Protein AF-A0A450VE15-F1 (afdb_monomer_lite)

pLDDT: mean 84.41, std 11.08, range [48.41, 94.12]

Sequence (53 aa):
MAPILSFGVFRKLKDPAVFNAARVAFDTVEWPDGVDPDPEFVYERCVGKCPAK

Radius of gyration: 11.53 Å; chains: 1; bounding box: 22×23×36 Å

InterPro domains:
  IPR036782 NE0471-like, N-terminal [G3DSA:3.30.2020.10] (1-47)
  IPR036782 NE0471-like, N-terminal [SSF143880] (1-49)

Secondary structure (DSSP, 8-state):
-TTGGGSGGGGGGGSHHHHTT-EEETTEEEBTTTB---HHHHHHHHTTT----

Organism: NCBI:txid2126337

Foldseek 3Di:
DPPCCVDDPSVQCVDVVQVVQWDDDPPFIATPPGRTDGPVVVCCVPPVPDDDD

Structure (mmCIF, N/CA/C/O backbone):
data_AF-A0A450VE15-F1
#
_entry.id   AF-A0A450VE15-F1
#
loop_
_atom_site.group_PDB
_atom_site.id
_atom_site.type_symbol
_atom_site.label_atom_id
_atom_site.label_alt_id
_atom_site.label_comp_id
_atom_site.label_asym_id
_atom_site.label_entity_id
_atom_site.label_seq_id
_atom_site.pdbx_PDB_ins_code
_atom_site.Cartn_x
_atom_site.Cartn_y
_atom_site.Cartn_z
_atom_site.occupancy
_atom_site.B_iso_or_equiv
_atom_site.auth_seq_id
_atom_site.auth_comp_id
_atom_site.auth_asym_id
_atom_site.auth_atom_id
_atom_site.pdbx_PDB_model_num
ATOM 1 N N . MET A 1 1 ? -2.679 6.808 5.909 1.00 75.31 1 MET A N 1
ATOM 2 C CA . MET A 1 1 ? -2.251 6.772 4.489 1.00 75.31 1 MET A CA 1
ATOM 3 C C . MET A 1 1 ? -2.822 7.841 3.556 1.00 75.31 1 MET A C 1
ATOM 5 O O . MET A 1 1 ? -2.130 8.217 2.620 1.00 75.31 1 MET A O 1
ATOM 9 N N . ALA A 1 2 ? -4.026 8.375 3.795 1.00 72.12 2 ALA A N 1
ATOM 10 C CA . ALA A 1 2 ? -4.763 9.209 2.832 1.00 72.12 2 ALA A CA 1
ATOM 11 C C . ALA A 1 2 ? -4.003 10.336 2.076 1.00 72.12 2 ALA A C 1
ATOM 13 O 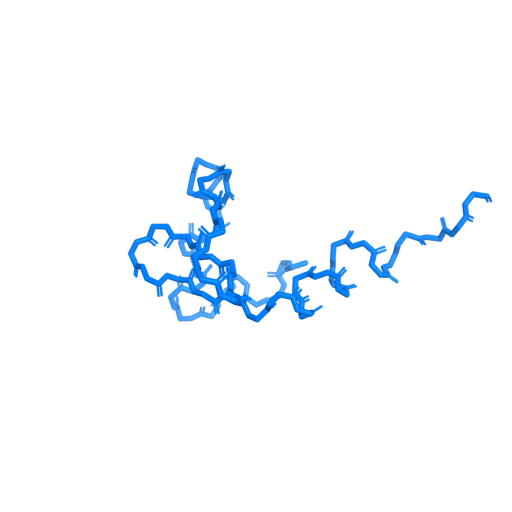O . ALA A 1 2 ? -4.271 10.491 0.885 1.00 72.12 2 ALA A O 1
ATOM 14 N N . PRO A 1 3 ? -3.057 11.100 2.669 1.00 78.44 3 PRO A N 1
ATOM 15 C CA . PRO A 1 3 ? -2.399 12.199 1.952 1.00 78.44 3 PRO A CA 1
ATOM 16 C C . PRO A 1 3 ? -1.560 11.747 0.748 1.00 78.44 3 PRO A C 1
ATOM 18 O O . PRO A 1 3 ? -1.580 12.406 -0.289 1.00 78.44 3 PRO A O 1
ATOM 21 N N . ILE A 1 4 ? -0.866 10.606 0.852 1.00 84.31 4 ILE A N 1
ATOM 22 C CA . ILE A 1 4 ? 0.026 10.128 -0.219 1.00 84.31 4 ILE A CA 1
ATOM 23 C C . ILE A 1 4 ? -0.733 9.473 -1.370 1.00 84.31 4 ILE A C 1
ATOM 25 O O . ILE A 1 4 ? -0.262 9.465 -2.502 1.00 84.31 4 ILE A O 1
ATOM 29 N N . LEU A 1 5 ? -1.951 8.990 -1.103 1.00 87.50 5 LEU A N 1
ATOM 30 C CA . LEU A 1 5 ? -2.771 8.302 -2.095 1.00 87.50 5 LEU A CA 1
ATOM 31 C C . LEU A 1 5 ? -3.183 9.236 -3.235 1.00 87.50 5 LEU A C 1
ATOM 33 O O . LEU A 1 5 ? -3.654 8.785 -4.263 1.00 87.50 5 LEU A O 1
ATOM 37 N N . SER A 1 6 ? -3.041 10.552 -3.092 1.00 87.25 6 SER A N 1
ATOM 38 C CA . SER A 1 6 ? -3.335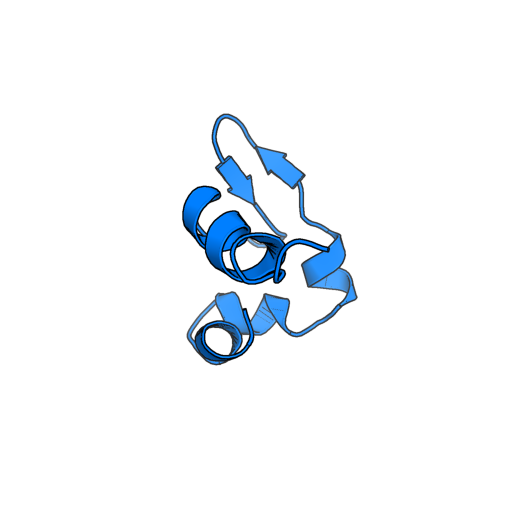 11.505 -4.168 1.00 87.25 6 SER A CA 1
ATOM 39 C C . SER A 1 6 ? -2.146 11.764 -5.101 1.00 87.25 6 SER A C 1
ATOM 41 O O . SER A 1 6 ? -2.285 12.538 -6.053 1.00 87.25 6 SER A O 1
ATOM 43 N N . PHE A 1 7 ? -1.005 11.108 -4.884 1.00 86.25 7 PHE A N 1
ATOM 44 C CA . PHE A 1 7 ? 0.230 11.312 -5.635 1.00 86.25 7 PHE A CA 1
ATOM 45 C C . PHE A 1 7 ? 0.569 10.106 -6.524 1.00 86.25 7 PHE A C 1
ATOM 47 O O . PHE A 1 7 ? 0.537 8.967 -6.069 1.00 86.25 7 PHE A O 1
ATOM 54 N N . GLY A 1 8 ? 0.909 10.370 -7.790 1.00 88.88 8 GLY A N 1
ATOM 55 C CA . GLY A 1 8 ? 1.499 9.388 -8.709 1.00 88.88 8 GLY A CA 1
ATOM 56 C C . GLY A 1 8 ? 0.797 8.026 -8.758 1.00 88.88 8 GLY A C 1
ATOM 57 O O . GLY A 1 8 ? -0.434 7.941 -8.811 1.00 88.88 8 GLY A O 1
ATOM 58 N N . VAL A 1 9 ? 1.606 6.962 -8.737 1.00 89.31 9 VAL A N 1
ATOM 59 C CA . VAL A 1 9 ? 1.159 5.562 -8.814 1.00 89.31 9 VAL A CA 1
ATOM 60 C C . VAL A 1 9 ? 0.321 5.136 -7.597 1.00 89.31 9 VAL A C 1
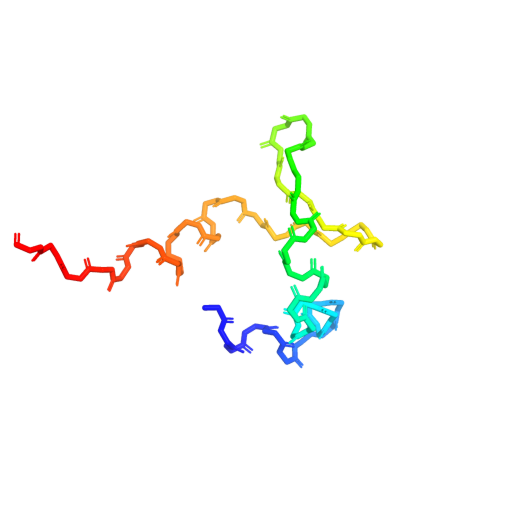ATOM 62 O O . VAL A 1 9 ? -0.570 4.297 -7.721 1.00 89.31 9 VAL A O 1
ATOM 65 N N . PHE A 1 10 ? 0.492 5.800 -6.447 1.00 90.06 10 PHE A N 1
ATOM 66 C CA . PHE A 1 10 ? -0.252 5.513 -5.213 1.00 90.06 10 PHE A CA 1
ATOM 67 C C . PHE A 1 10 ? -1.742 5.863 -5.297 1.00 90.06 10 PHE A C 1
ATOM 69 O O . PHE A 1 10 ? -2.521 5.441 -4.445 1.00 90.06 10 PHE A O 1
ATOM 76 N N . ARG A 1 11 ? -2.179 6.576 -6.344 1.00 91.56 11 ARG A N 1
ATOM 77 C CA . ARG A 1 11 ? -3.608 6.795 -6.633 1.00 91.56 11 ARG A CA 1
ATOM 78 C C . ARG A 1 11 ? -4.390 5.506 -6.815 1.00 91.56 11 ARG A C 1
ATOM 80 O O . ARG A 1 11 ? -5.564 5.477 -6.455 1.00 91.56 11 ARG A O 1
ATOM 87 N N . LYS A 1 12 ? -3.742 4.445 -7.299 1.00 90.38 12 LYS A N 1
ATOM 88 C CA . LYS A 1 12 ? -4.356 3.120 -7.459 1.00 90.38 12 LYS A CA 1
ATOM 89 C C . LYS A 1 12 ? -4.792 2.518 -6.123 1.00 90.38 12 LYS A C 1
ATOM 91 O O . LYS A 1 12 ? -5.832 1.880 -6.049 1.00 90.38 12 LYS A O 1
ATOM 96 N N . LEU A 1 13 ? -4.062 2.817 -5.048 1.00 91.00 13 LEU A N 1
ATOM 97 C CA . LEU A 1 13 ? -4.353 2.337 -3.696 1.00 91.00 13 LEU A CA 1
ATOM 98 C C . LEU A 1 13 ? -5.591 2.998 -3.058 1.00 91.00 13 LEU A C 1
ATOM 100 O O . LEU A 1 13 ? -5.949 2.654 -1.935 1.00 91.00 13 LEU A O 1
ATOM 104 N N . LYS A 1 14 ? -6.245 3.959 -3.732 1.00 90.25 14 LYS A N 1
ATOM 105 C CA . LYS A 1 14 ? -7.558 4.472 -3.300 1.00 90.25 14 LYS A CA 1
ATOM 106 C C . LYS A 1 14 ? -8.683 3.469 -3.537 1.00 90.25 14 LYS A C 1
ATOM 108 O O . LYS A 1 14 ? -9.709 3.572 -2.872 1.00 90.25 14 LYS A O 1
ATOM 113 N N . ASP A 1 15 ? -8.509 2.551 -4.486 1.00 91.69 15 ASP A N 1
ATOM 114 C CA . ASP A 1 15 ? -9.450 1.462 -4.706 1.00 91.69 15 ASP A CA 1
ATOM 115 C C . ASP A 1 15 ? -9.260 0.406 -3.601 1.00 91.69 15 ASP A C 1
ATOM 117 O O . ASP A 1 15 ? -8.162 -0.147 -3.477 1.00 91.69 15 ASP A O 1
ATOM 121 N N . PRO A 1 16 ? -10.295 0.100 -2.795 1.00 91.25 16 PRO A N 1
ATOM 122 C CA . PRO A 1 16 ? -10.211 -0.922 -1.758 1.00 91.25 16 PRO A CA 1
ATOM 123 C C . PRO A 1 16 ? -9.825 -2.306 -2.289 1.00 91.25 16 PRO A C 1
ATOM 125 O O . PRO A 1 16 ? -9.133 -3.043 -1.591 1.00 91.25 16 PRO A O 1
ATOM 128 N N . ALA A 1 17 ? -10.244 -2.676 -3.503 1.00 93.50 17 ALA A N 1
ATOM 129 C CA . ALA A 1 17 ? -9.897 -3.966 -4.092 1.00 93.50 17 ALA A CA 1
ATOM 130 C C . ALA A 1 17 ? -8.392 -4.055 -4.370 1.00 93.50 17 ALA A C 1
ATOM 132 O O . ALA A 1 17 ? -7.767 -5.065 -4.053 1.00 93.50 17 ALA A O 1
ATOM 133 N N . VAL A 1 18 ? -7.802 -2.970 -4.885 1.00 92.19 18 VAL A N 1
ATOM 134 C CA . VAL A 1 18 ? -6.351 -2.867 -5.060 1.00 92.19 18 VAL A CA 1
ATOM 135 C C . VAL A 1 18 ? -5.679 -2.865 -3.695 1.00 92.19 18 VAL A C 1
ATOM 137 O O . VAL A 1 18 ? -4.809 -3.690 -3.465 1.00 92.19 18 VAL A O 1
ATOM 140 N N . PHE A 1 19 ? -6.109 -2.010 -2.762 1.00 91.19 19 PHE A N 1
ATOM 141 C CA . PHE A 1 19 ? -5.498 -1.892 -1.435 1.00 91.19 19 PHE A CA 1
ATOM 142 C C . PHE A 1 19 ? -5.480 -3.218 -0.656 1.00 91.19 19 PHE A C 1
ATOM 144 O O . PHE A 1 19 ? -4.500 -3.526 0.018 1.00 91.19 19 PHE A O 1
ATOM 151 N N . ASN A 1 20 ? -6.526 -4.032 -0.776 1.00 91.75 20 ASN A N 1
ATOM 152 C CA . ASN A 1 20 ? -6.606 -5.333 -0.110 1.00 91.75 20 ASN A CA 1
ATOM 153 C C . ASN A 1 20 ? -5.779 -6.432 -0.797 1.00 91.75 20 ASN A C 1
ATOM 155 O O . ASN A 1 20 ? -5.619 -7.507 -0.228 1.00 91.75 20 ASN A O 1
ATOM 159 N N . ALA A 1 21 ? -5.240 -6.179 -1.992 1.00 94.12 21 ALA A N 1
ATOM 160 C CA . ALA A 1 21 ? -4.382 -7.109 -2.722 1.00 94.12 21 ALA A CA 1
ATOM 161 C C . ALA A 1 21 ? -2.891 -6.995 -2.341 1.00 94.12 21 ALA A C 1
ATOM 163 O O . ALA A 1 21 ? -2.035 -7.493 -3.073 1.00 94.12 21 ALA A O 1
ATOM 164 N N . ALA A 1 22 ? -2.580 -6.332 -1.222 1.00 91.69 22 ALA A N 1
ATOM 165 C CA . ALA A 1 22 ? -1.229 -6.253 -0.676 1.00 91.69 22 ALA A CA 1
ATOM 166 C C . ALA A 1 22 ? -0.641 -7.655 -0.455 1.00 91.69 22 ALA A C 1
ATOM 168 O O . ALA A 1 22 ? -1.319 -8.544 0.069 1.00 91.69 22 ALA A O 1
ATOM 169 N N . ARG A 1 23 ? 0.632 -7.849 -0.799 1.00 92.75 23 ARG A N 1
ATOM 170 C CA . ARG A 1 23 ? 1.352 -9.104 -0.562 1.00 92.75 23 ARG A CA 1
ATOM 171 C C . ARG A 1 23 ? 2.801 -8.858 -0.172 1.00 92.75 23 ARG A C 1
ATOM 173 O O . ARG A 1 23 ? 3.395 -7.853 -0.546 1.00 92.75 23 ARG A O 1
ATOM 180 N N . VAL A 1 24 ? 3.376 -9.816 0.545 1.00 91.62 24 VAL A N 1
ATOM 181 C CA . VAL A 1 24 ? 4.813 -9.830 0.836 1.00 91.62 24 VAL A CA 1
ATOM 182 C C . VAL A 1 24 ? 5.563 -10.250 -0.426 1.00 91.62 24 VAL A C 1
ATOM 184 O O . VAL A 1 24 ? 5.230 -11.272 -1.031 1.00 91.62 24 VAL A O 1
ATOM 187 N N . ALA A 1 25 ? 6.574 -9.478 -0.809 1.00 90.62 25 ALA A N 1
ATOM 188 C CA . ALA A 1 25 ? 7.478 -9.785 -1.907 1.00 90.62 25 ALA A CA 1
ATOM 189 C C . ALA A 1 25 ? 8.921 -9.560 -1.449 1.00 90.62 25 ALA A C 1
ATOM 191 O O . ALA A 1 25 ? 9.367 -8.431 -1.276 1.00 90.62 25 ALA A O 1
ATOM 192 N N . PHE A 1 26 ? 9.663 -10.655 -1.267 1.00 86.31 26 PHE A N 1
ATOM 193 C CA . PHE A 1 26 ? 11.009 -10.638 -0.685 1.00 86.31 26 PHE A CA 1
ATOM 194 C C . PHE A 1 26 ? 11.036 -9.945 0.692 1.00 86.31 26 PHE A C 1
ATOM 196 O O . PHE A 1 26 ? 10.474 -10.472 1.648 1.00 86.31 26 PHE A O 1
ATOM 203 N N . ASP A 1 27 ? 11.709 -8.798 0.769 1.00 85.50 27 ASP A N 1
ATOM 204 C CA . ASP A 1 27 ? 11.895 -7.940 1.944 1.00 85.50 27 ASP A CA 1
ATOM 205 C C . ASP A 1 27 ? 10.818 -6.838 2.032 1.00 85.50 27 ASP A C 1
ATOM 207 O O . ASP A 1 27 ? 10.627 -6.241 3.086 1.00 85.50 27 ASP A O 1
ATOM 211 N N . THR A 1 28 ? 10.038 -6.629 0.964 1.00 85.56 28 THR A N 1
ATOM 212 C CA . THR A 1 28 ? 9.061 -5.539 0.868 1.00 85.56 28 THR A CA 1
ATOM 213 C C . THR A 1 28 ? 7.607 -6.024 0.881 1.00 85.56 28 THR A C 1
ATOM 215 O O . THR A 1 28 ? 7.298 -7.219 0.809 1.00 85.56 28 THR A O 1
ATOM 218 N N . VAL A 1 29 ? 6.685 -5.067 0.971 1.00 90.44 29 VAL A N 1
ATOM 219 C CA . VAL A 1 29 ? 5.258 -5.264 0.725 1.00 90.44 29 VAL A CA 1
ATOM 220 C C . VAL A 1 29 ? 4.904 -4.545 -0.568 1.00 90.44 29 VAL A C 1
ATOM 222 O O . VAL A 1 29 ? 5.150 -3.350 -0.716 1.00 90.44 29 VAL A O 1
ATOM 225 N N . GLU A 1 30 ? 4.286 -5.270 -1.492 1.00 92.75 30 GLU A N 1
ATOM 226 C CA . GLU A 1 30 ? 3.877 -4.737 -2.785 1.00 92.75 30 GLU A CA 1
ATOM 227 C C . GLU A 1 30 ? 2.381 -4.935 -3.043 1.00 92.75 30 GLU A C 1
ATOM 229 O O . GLU A 1 30 ? 1.708 -5.803 -2.482 1.00 92.75 30 GLU A O 1
ATOM 234 N N . TRP A 1 31 ? 1.877 -4.121 -3.956 1.00 93.56 31 TRP A N 1
ATOM 235 C CA . TRP A 1 31 ? 0.534 -4.122 -4.502 1.00 93.56 31 TRP A CA 1
ATOM 236 C C . TRP A 1 31 ? 0.590 -4.380 -6.012 1.00 93.56 31 TRP A C 1
ATOM 238 O O . TRP A 1 31 ? 1.648 -4.229 -6.635 1.00 93.56 31 TRP A O 1
ATOM 248 N N . PRO A 1 32 ? -0.551 -4.734 -6.636 1.00 92.06 32 PRO A N 1
ATOM 249 C CA . PRO A 1 32 ? -0.635 -4.880 -8.083 1.00 92.06 32 PRO A CA 1
ATOM 250 C C . PRO A 1 32 ? -0.049 -3.682 -8.842 1.00 92.06 32 PRO A C 1
ATOM 252 O O . PRO A 1 32 ? -0.100 -2.542 -8.377 1.00 92.06 32 PRO A O 1
ATOM 255 N N . ASP A 1 33 ? 0.479 -3.953 -10.036 1.00 85.19 33 ASP A N 1
ATOM 256 C CA . ASP A 1 33 ? 1.172 -2.986 -10.897 1.00 85.19 33 ASP A CA 1
ATOM 257 C C . ASP A 1 33 ? 2.479 -2.405 -10.325 1.00 85.19 33 ASP A C 1
ATOM 259 O O . ASP A 1 33 ? 2.882 -1.307 -10.717 1.00 85.19 33 ASP A O 1
ATOM 263 N N . GLY A 1 34 ? 3.144 -3.133 -9.422 1.00 82.88 34 GLY A N 1
ATOM 264 C CA . GLY A 1 34 ? 4.470 -2.772 -8.909 1.00 82.88 34 GLY A CA 1
ATOM 265 C C . GLY A 1 34 ? 4.444 -1.580 -7.957 1.00 82.88 34 GLY A C 1
ATOM 266 O O . GLY A 1 34 ? 5.355 -0.760 -7.972 1.00 82.88 34 GLY A O 1
ATOM 267 N N . VAL A 1 35 ? 3.368 -1.439 -7.182 1.00 90.19 35 VAL A N 1
ATOM 268 C CA . VAL A 1 35 ? 3.254 -0.385 -6.172 1.00 90.19 35 VAL A CA 1
ATOM 269 C C . VAL A 1 35 ? 3.836 -0.897 -4.859 1.00 90.19 35 VAL A C 1
ATOM 271 O O . VAL A 1 35 ? 3.250 -1.774 -4.239 1.00 90.19 35 VAL A O 1
ATOM 274 N N . ASP A 1 36 ? 4.953 -0.339 -4.414 1.00 87.75 36 ASP A N 1
ATOM 275 C CA . ASP A 1 36 ? 5.744 -0.829 -3.278 1.00 87.75 36 ASP A CA 1
ATOM 276 C C . ASP A 1 36 ? 6.046 0.286 -2.254 1.00 87.75 36 ASP A C 1
ATOM 278 O O . ASP A 1 36 ? 7.186 0.722 -2.093 1.00 87.75 36 ASP A O 1
ATOM 282 N N . PRO A 1 37 ? 5.033 0.826 -1.549 1.00 85.25 37 PRO A N 1
ATOM 283 C CA . PRO A 1 37 ? 5.305 1.742 -0.453 1.00 85.25 37 PRO A CA 1
ATOM 284 C C . PRO A 1 37 ? 6.124 1.022 0.625 1.00 85.25 37 PRO A C 1
ATOM 286 O O . PRO A 1 37 ? 5.764 -0.074 1.048 1.00 85.25 37 PRO A O 1
ATOM 289 N N . ASP A 1 38 ? 7.188 1.682 1.082 1.00 87.50 38 ASP A N 1
ATOM 290 C CA . ASP A 1 38 ? 8.103 1.166 2.102 1.00 87.50 38 ASP A CA 1
ATOM 291 C C . ASP A 1 38 ? 7.338 0.574 3.315 1.00 87.50 38 ASP A C 1
ATOM 293 O O . ASP A 1 38 ? 6.443 1.247 3.853 1.00 87.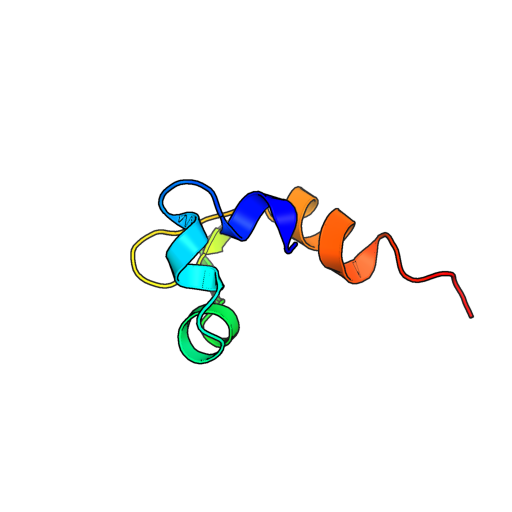50 38 ASP A O 1
ATOM 297 N N . PRO A 1 39 ? 7.646 -0.668 3.747 1.00 87.31 39 PRO A N 1
ATOM 298 C CA . PRO A 1 39 ? 6.946 -1.331 4.847 1.00 87.31 39 PRO A CA 1
ATOM 299 C C . PRO A 1 39 ? 6.923 -0.526 6.153 1.00 87.31 39 PRO A C 1
ATOM 301 O O . PRO A 1 39 ? 5.879 -0.473 6.814 1.00 87.31 39 PRO A O 1
ATOM 304 N N . GLU A 1 40 ? 8.022 0.152 6.502 1.00 87.62 40 GLU A N 1
ATOM 305 C CA . GLU A 1 40 ? 8.111 0.981 7.709 1.00 87.62 40 GLU A CA 1
ATOM 306 C C . GLU A 1 40 ? 7.150 2.167 7.598 1.00 87.62 40 GLU A C 1
ATOM 308 O O . GLU A 1 40 ? 6.358 2.439 8.505 1.00 87.62 40 GLU A O 1
ATOM 313 N N . PHE A 1 41 ? 7.120 2.818 6.431 1.00 87.06 41 PHE A N 1
ATOM 314 C CA . PHE A 1 41 ? 6.189 3.913 6.167 1.00 87.06 41 PHE A CA 1
ATOM 315 C C . PHE A 1 41 ? 4.721 3.461 6.273 1.00 87.06 41 PHE A C 1
ATOM 317 O O . PHE A 1 41 ? 3.873 4.186 6.812 1.00 87.06 41 PHE A O 1
ATOM 324 N N . VAL A 1 42 ? 4.394 2.264 5.773 1.00 87.75 42 VAL A N 1
ATOM 325 C CA . VAL A 1 42 ? 3.052 1.673 5.910 1.00 87.75 42 VAL A CA 1
ATOM 326 C C . VAL A 1 42 ? 2.701 1.441 7.374 1.00 87.75 42 VAL A C 1
ATOM 328 O O . VAL A 1 42 ? 1.616 1.846 7.812 1.00 87.75 42 VAL A O 1
ATOM 331 N N . TYR A 1 43 ? 3.615 0.857 8.141 1.00 87.38 43 TYR A N 1
ATOM 332 C CA . TYR A 1 43 ? 3.409 0.566 9.552 1.00 87.38 43 TYR A CA 1
ATOM 333 C C . TYR A 1 43 ? 3.192 1.838 10.382 1.00 87.38 43 TYR A C 1
ATOM 335 O O . TYR A 1 43 ? 2.182 1.957 11.086 1.00 87.38 43 TYR A O 1
ATOM 343 N N . GLU A 1 44 ? 4.056 2.844 10.238 1.00 87.88 44 GLU A N 1
ATOM 344 C CA . GLU A 1 44 ? 3.938 4.122 10.950 1.00 87.88 44 GLU A CA 1
ATOM 345 C C . GLU A 1 44 ? 2.589 4.811 10.702 1.00 87.88 44 GLU A C 1
ATOM 347 O O . GLU A 1 44 ? 1.976 5.389 11.606 1.00 87.88 44 GLU A O 1
ATOM 352 N N . ARG A 1 45 ? 2.095 4.760 9.459 1.00 84.69 45 ARG A N 1
ATOM 353 C CA . ARG A 1 45 ? 0.883 5.478 9.043 1.00 84.69 45 ARG A CA 1
ATOM 354 C C . ARG A 1 45 ? -0.419 4.742 9.328 1.00 84.69 45 ARG A C 1
ATOM 356 O O . ARG A 1 45 ? -1.464 5.403 9.297 1.00 84.69 45 ARG A O 1
ATOM 363 N N . CYS A 1 46 ? -0.375 3.432 9.542 1.00 81.62 46 CYS A N 1
ATOM 364 C CA . CYS A 1 46 ? -1.553 2.594 9.773 1.00 81.62 46 CYS A CA 1
ATOM 365 C C . CYS A 1 46 ? -1.654 2.117 11.226 1.00 81.62 46 CYS A C 1
ATOM 367 O O . CYS A 1 46 ? -2.750 2.099 11.779 1.00 81.62 46 CYS A O 1
ATOM 369 N N . VAL A 1 47 ? -0.524 1.781 11.849 1.00 82.88 47 VAL A N 1
ATOM 370 C CA . VAL A 1 47 ? -0.449 1.236 13.212 1.00 82.88 47 VAL A CA 1
ATOM 371 C C . VAL A 1 47 ? 0.159 2.253 14.180 1.00 82.88 47 VAL A C 1
ATOM 373 O O . VAL A 1 47 ? -0.368 2.441 15.275 1.00 82.88 47 VAL A O 1
ATOM 376 N N . GLY A 1 48 ? 1.194 2.991 13.759 1.00 69.25 48 GLY A N 1
ATOM 377 C CA . GLY A 1 48 ? 1.952 3.927 14.608 1.00 69.25 48 GLY A CA 1
ATOM 378 C C . GLY A 1 48 ? 1.169 5.118 15.186 1.00 69.25 48 GLY A C 1
ATOM 379 O O . GLY A 1 48 ? 1.665 5.803 16.076 1.00 69.25 48 GLY A O 1
ATOM 380 N N . LYS A 1 49 ? -0.065 5.370 14.725 1.00 60.62 49 LYS A N 1
ATOM 381 C CA . LYS A 1 49 ? -0.979 6.382 15.293 1.00 60.62 49 LYS A CA 1
ATOM 382 C C . LYS A 1 49 ? -2.194 5.805 16.023 1.00 60.62 49 LYS A C 1
ATOM 384 O O . LYS A 1 49 ? -3.147 6.543 16.269 1.00 60.62 49 LYS A O 1
ATOM 389 N N . CYS A 1 50 ? -2.196 4.525 16.385 1.00 48.41 50 CYS A N 1
ATOM 390 C CA . CYS A 1 50 ? -3.189 4.036 17.334 1.00 48.41 50 CYS A CA 1
ATOM 391 C C . CYS A 1 50 ? -2.801 4.550 18.735 1.00 48.41 50 CYS A C 1
A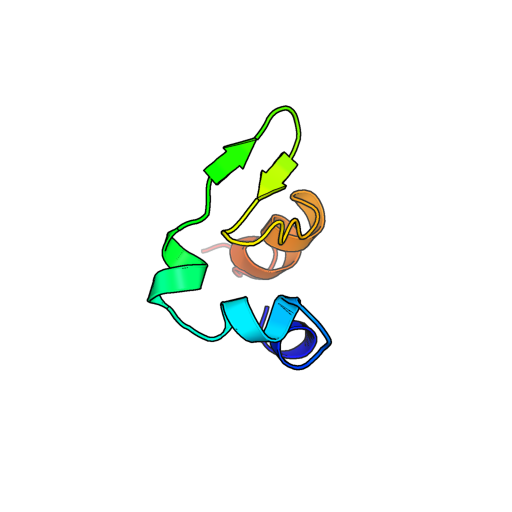TOM 393 O O . CYS A 1 50 ? -1.732 4.166 19.215 1.00 48.41 50 CYS A O 1
ATOM 395 N N . PRO A 1 51 ? -3.582 5.430 19.401 1.00 55.00 51 PRO A N 1
ATOM 396 C CA . PRO A 1 51 ? -3.353 5.670 20.819 1.00 55.00 51 PRO A CA 1
ATOM 397 C C . PRO A 1 51 ? -3.501 4.319 21.522 1.00 55.00 51 PRO A C 1
ATOM 399 O O . PRO A 1 51 ? -4.507 3.631 21.331 1.00 55.00 51 PRO A O 1
ATOM 402 N N . ALA A 1 52 ? -2.466 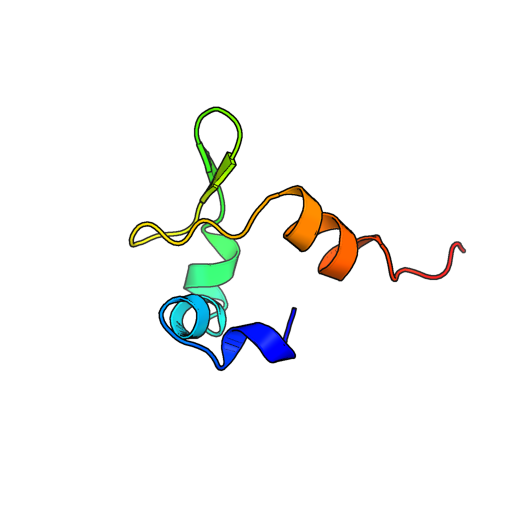3.915 22.261 1.00 58.09 52 ALA A N 1
ATOM 403 C CA . ALA A 1 52 ? -2.516 2.723 23.092 1.00 58.09 52 ALA A CA 1
ATOM 404 C C . ALA A 1 52 ? -3.796 2.767 23.945 1.00 58.09 52 ALA A C 1
ATOM 406 O O . ALA A 1 52 ? -4.123 3.814 24.509 1.00 58.09 52 ALA A O 1
ATOM 407 N N . LYS A 1 53 ? -4.542 1.658 23.952 1.00 48.47 53 LYS A N 1
ATOM 408 C CA . LYS A 1 53 ? -5.664 1.464 24.874 1.00 48.47 53 LYS A CA 1
ATOM 409 C C . LYS A 1 53 ? -5.175 1.451 26.314 1.00 48.47 53 LYS A C 1
ATOM 411 O O . LYS A 1 53 ? -4.067 0.913 26.536 1.00 48.47 53 LYS A O 1
#